Protein AF-A0A3D4FZI0-F1 (afdb_monomer)

Radius of gyration: 16.09 Å; Cα contacts (8 Å, |Δi|>4): 251; chains: 1; bounding box: 40×36×44 Å

Foldseek 3Di:
DQDVVVRGDDDAPWQWDWQAEPVGDIAIETEHCVLPDNVSSVVVVVVVSVLLNPDDPQLLVLQHYEYEAADQDQWAAAPSYTYDHVVVLVVCVVVVCNSVSSLLRSCLHRPLVPALPDPVNVVVVVVDPDAPDPVCVVVVSRRRRSSVVSVVVVVVD

Secondary structure (DSSP, 8-state):
-EETTTTEE-----EEEEEE-TTS-EEEEEE-GGGSSHHHHHHHHHHHHHHHHTS-HHHHTT--EEEEESS-PPPEEETTEEEEEHHHHHHHHHHT-HHHHHHHHHHHHHTHHHHTT-HHHHHHHHH-SS-SSHHHHHSTTTHHHHHHHHHHHHHH-

pLDDT: mean 97.43, std 2.14, range [78.94, 98.94]

Nearest PDB structures (foldseek):
  7vpq-assembly3_E  TM=6.217E-01  e=2.345E-01  Homo sapiens
  8jkt-assembly1_A  TM=6.280E-01  e=2.827E-01  Felis catus
  6atk-assembly3_C  TM=5.717E-01  e=3.408E-01  Homo sapiens

Solvent-accessible surface area (backbone atoms only — not comparable to full-atom values): 8663 Å² total; per-residue (Å²): 90,78,38,73,94,75,69,42,81,49,89,76,81,52,49,78,44,77,42,75,44,97,87,72,51,57,29,42,33,35,26,48,59,89,56,77,45,69,70,54,36,46,54,53,46,54,56,51,43,54,59,56,61,70,49,58,65,70,38,48,70,37,35,50,33,32,40,42,39,83,46,67,44,80,67,43,42,32,93,33,25,40,40,42,17,53,54,30,48,53,52,28,51,75,73,71,40,43,70,60,49,49,50,29,28,26,26,41,26,36,38,37,90,76,39,53,82,28,69,69,48,51,52,48,63,70,66,46,95,68,60,96,41,74,62,21,59,77,36,56,78,70,32,37,64,22,65,45,48,55,60,50,51,71,73,73,111

Structure (mmCIF, N/CA/C/O backbone):
data_AF-A0A3D4FZI0-F1
#
_entry.id   AF-A0A3D4FZI0-F1
#
loop_
_atom_site.group_PDB
_atom_site.id
_atom_site.type_symbol
_atom_site.label_atom_id
_atom_site.label_alt_id
_atom_site.label_comp_id
_atom_site.label_asym_id
_atom_site.label_entity_id
_atom_site.label_seq_id
_atom_site.pdbx_PDB_ins_code
_atom_site.Cartn_x
_atom_site.Cartn_y
_atom_site.Cartn_z
_atom_site.occupancy
_atom_site.B_iso_or_equiv
_atom_site.auth_seq_id
_atom_site.auth_comp_id
_atom_site.auth_asym_id
_atom_site.auth_atom_id
_atom_site.pdbx_PDB_model_num
ATOM 1 N N . MET A 1 1 ? -0.498 9.465 11.950 1.00 97.25 1 MET A N 1
ATOM 2 C CA . MET A 1 1 ? -0.937 8.940 10.633 1.00 97.25 1 MET A CA 1
ATOM 3 C C . MET A 1 1 ? -0.717 10.022 9.583 1.00 97.25 1 MET A C 1
ATOM 5 O O . MET A 1 1 ? -0.852 11.193 9.933 1.00 97.25 1 MET A O 1
ATOM 9 N N . PHE A 1 2 ? -0.369 9.691 8.340 1.00 98.31 2 PHE A N 1
ATOM 10 C CA . PHE A 1 2 ? -0.385 10.667 7.242 1.00 98.31 2 PHE A CA 1
ATOM 11 C C . PHE A 1 2 ? -1.765 10.690 6.586 1.00 98.31 2 PHE A C 1
ATOM 13 O O . PHE A 1 2 ? -2.283 9.642 6.222 1.00 98.31 2 PHE A O 1
ATOM 20 N N . ASP A 1 3 ? -2.345 11.873 6.395 1.00 98.44 3 ASP A N 1
ATOM 21 C CA . ASP A 1 3 ? -3.655 12.025 5.771 1.00 98.44 3 ASP A CA 1
ATOM 22 C C . ASP A 1 3 ? -3.573 12.920 4.531 1.00 98.44 3 ASP A C 1
ATOM 24 O O . ASP A 1 3 ? -3.330 14.129 4.605 1.00 98.44 3 ASP A O 1
ATOM 28 N N . ARG A 1 4 ? -3.828 12.321 3.362 1.00 98.25 4 ARG A N 1
ATOM 29 C CA . ARG A 1 4 ? -3.818 13.020 2.070 1.00 98.25 4 ARG A CA 1
ATOM 30 C C . ARG A 1 4 ? -4.914 14.077 1.931 1.00 98.25 4 ARG A C 1
ATOM 32 O O . ARG A 1 4 ? -4.765 14.961 1.096 1.00 98.25 4 ARG A O 1
ATOM 39 N N . ARG A 1 5 ? -5.975 14.057 2.747 1.00 98.19 5 ARG A N 1
ATOM 40 C CA . ARG A 1 5 ? -7.019 15.104 2.735 1.00 98.19 5 ARG A CA 1
ATOM 41 C C . ARG A 1 5 ? -6.481 16.471 3.139 1.00 98.19 5 ARG A C 1
ATOM 43 O O . ARG A 1 5 ? -6.958 17.486 2.645 1.00 98.19 5 ARG A O 1
ATOM 50 N N . VAL A 1 6 ? -5.486 16.482 4.025 1.00 97.94 6 VAL A N 1
ATOM 51 C CA . VAL A 1 6 ? -4.762 17.688 4.459 1.00 97.94 6 VAL A CA 1
ATOM 52 C C . VAL A 1 6 ? -3.323 17.717 3.942 1.00 97.94 6 VAL A C 1
ATOM 54 O O . VAL A 1 6 ? -2.590 18.659 4.225 1.00 97.94 6 VAL A O 1
ATOM 57 N N . ASN A 1 7 ? -2.930 16.688 3.185 1.00 97.06 7 ASN A N 1
ATOM 58 C CA . ASN A 1 7 ? -1.581 16.457 2.681 1.00 97.06 7 ASN A CA 1
ATOM 59 C C . ASN A 1 7 ? -0.505 16.597 3.774 1.00 97.06 7 ASN A C 1
ATOM 61 O O . ASN A 1 7 ? 0.484 17.312 3.606 1.00 97.06 7 ASN A O 1
ATOM 65 N N . GLY A 1 8 ? -0.722 15.955 4.924 1.00 98.12 8 GLY A N 1
ATOM 66 C CA . GLY A 1 8 ? 0.144 16.139 6.082 1.00 98.12 8 GLY A CA 1
ATOM 67 C C . GLY A 1 8 ? -0.023 15.094 7.175 1.00 98.12 8 GLY A C 1
ATOM 68 O O . GLY A 1 8 ? -0.949 14.282 7.176 1.00 98.12 8 GLY A O 1
ATOM 69 N N . TRP A 1 9 ? 0.905 15.136 8.128 1.00 98.25 9 TRP A N 1
ATOM 70 C CA . TRP A 1 9 ? 0.859 14.317 9.333 1.00 98.25 9 TRP A CA 1
ATOM 71 C C . TRP A 1 9 ? -0.198 14.835 10.300 1.00 98.25 9 TRP A C 1
ATOM 73 O O . TRP A 1 9 ? -0.251 16.029 10.596 1.00 98.25 9 TRP A O 1
ATOM 83 N N . ILE A 1 10 ? -0.999 13.915 10.826 1.00 98.25 10 ILE A N 1
ATOM 84 C CA . ILE A 1 10 ? -2.001 14.190 11.849 1.00 98.25 10 ILE A CA 1
ATOM 85 C C . ILE A 1 10 ? -1.748 13.356 13.105 1.00 98.25 10 ILE A C 1
ATOM 87 O O . ILE A 1 10 ? -1.274 12.212 13.042 1.00 98.25 10 ILE A O 1
ATOM 91 N N . THR A 1 11 ? -2.127 13.939 14.240 1.00 98.31 11 THR A N 1
ATOM 92 C CA . THR A 1 11 ? -2.131 13.299 15.557 1.00 98.31 11 THR A CA 1
ATOM 93 C C . THR A 1 11 ? -3.575 13.092 15.984 1.00 98.31 11 THR A C 1
ATOM 95 O O . THR A 1 11 ? -4.332 14.056 16.088 1.00 98.31 11 THR A O 1
ATOM 98 N N . VAL A 1 12 ? -3.953 11.837 16.204 1.00 97.88 12 VAL A N 1
ATOM 99 C CA . VAL A 1 12 ? -5.302 11.417 16.596 1.00 97.88 12 VAL A CA 1
ATOM 100 C C . VAL A 1 12 ? -5.212 10.197 17.507 1.00 97.88 12 VAL A C 1
ATOM 102 O O . VAL A 1 12 ? -4.257 9.426 17.402 1.00 97.88 12 VAL A O 1
ATOM 105 N N . ASP A 1 13 ? -6.230 9.990 18.337 1.00 98.00 13 ASP A N 1
ATOM 106 C CA . ASP A 1 13 ? -6.404 8.753 19.102 1.00 98.00 13 ASP A CA 1
ATOM 107 C C . ASP A 1 13 ? -7.025 7.684 18.188 1.00 98.00 13 ASP A C 1
ATOM 109 O O . ASP A 1 13 ? -8.246 7.556 18.086 1.00 98.00 13 ASP A O 1
ATOM 113 N N . ALA A 1 14 ? -6.176 6.979 17.437 1.00 98.50 14 ALA A N 1
ATOM 114 C CA . ALA A 1 14 ? -6.599 5.940 16.502 1.00 98.50 14 ALA A CA 1
ATOM 115 C C . ALA A 1 14 ? -7.057 4.661 17.221 1.00 98.50 14 ALA A C 1
ATOM 117 O O . ALA A 1 14 ? -6.566 4.317 18.298 1.00 98.50 14 ALA A O 1
ATOM 118 N N . TYR A 1 15 ? -7.959 3.914 16.585 1.00 98.81 15 TYR A N 1
ATOM 119 C CA . TYR A 1 15 ? -8.223 2.527 16.959 1.00 98.81 15 TYR A CA 1
ATOM 120 C C . TYR A 1 15 ? -7.091 1.651 16.419 1.00 98.81 15 TYR A C 1
ATOM 122 O O . TYR A 1 15 ? -6.788 1.715 15.227 1.00 98.81 15 TYR A O 1
ATOM 130 N N . LEU A 1 16 ? -6.470 0.857 17.290 1.00 98.69 16 LEU A N 1
ATOM 131 C CA . LEU A 1 16 ? -5.319 0.019 16.954 1.00 98.69 16 LEU A CA 1
ATOM 132 C C . LEU A 1 16 ? -5.718 -1.454 16.943 1.00 98.69 16 LEU A C 1
ATOM 134 O O . LEU A 1 16 ? -6.352 -1.938 17.883 1.00 98.69 16 LEU A O 1
ATOM 138 N N . PHE A 1 17 ? -5.301 -2.165 15.902 1.00 98.81 17 PHE A N 1
ATOM 139 C CA . PHE A 1 17 ? -5.499 -3.601 15.747 1.00 98.81 17 PHE A CA 1
ATOM 140 C C . PHE A 1 17 ? -4.212 -4.240 15.235 1.00 98.81 17 PHE A C 1
ATOM 142 O O . PHE A 1 17 ? -3.508 -3.642 14.429 1.00 98.81 17 PHE A O 1
ATOM 149 N N . ASN A 1 18 ? -3.927 -5.474 15.644 1.00 98.44 18 ASN A N 1
ATOM 150 C CA . ASN A 1 18 ? -2.819 -6.242 15.081 1.00 98.44 18 ASN A CA 1
ATOM 151 C C . ASN A 1 18 ? -3.367 -7.274 14.099 1.00 98.44 18 ASN A C 1
ATOM 153 O O . ASN A 1 18 ? -4.119 -8.164 14.497 1.00 98.44 18 ASN A O 1
ATOM 157 N N . ALA A 1 19 ? -2.959 -7.176 12.837 1.00 98.38 19 ALA A N 1
ATOM 158 C CA . ALA A 1 19 ? -3.141 -8.236 11.857 1.00 98.38 19 ALA A CA 1
ATOM 159 C C . ALA A 1 19 ? -1.970 -9.219 11.962 1.00 98.38 19 ALA A C 1
ATOM 161 O O . ALA A 1 19 ? -0.814 -8.808 12.045 1.00 98.38 19 ALA A O 1
ATOM 162 N N . SER A 1 20 ? -2.258 -10.517 11.978 1.00 98.00 20 SER A N 1
ATOM 163 C CA . SER A 1 20 ? -1.257 -11.589 11.954 1.00 98.00 20 SER A CA 1
ATOM 164 C C . SER A 1 20 ? -1.579 -12.538 10.809 1.00 98.00 20 SER A C 1
ATOM 166 O O . SER A 1 20 ? -2.738 -12.911 10.632 1.00 98.00 20 SER A O 1
ATOM 168 N N . PHE A 1 21 ? -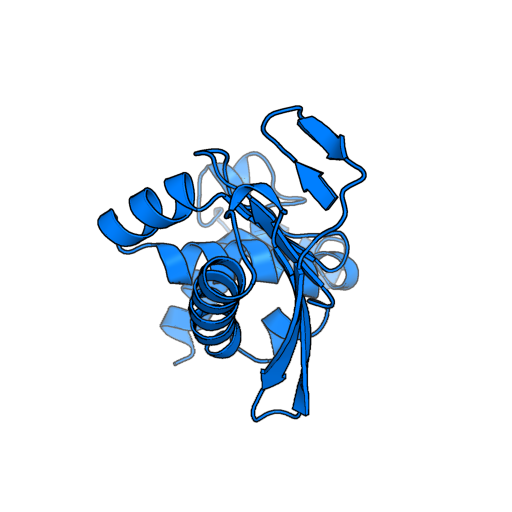0.562 -12.909 10.040 1.00 97.69 21 PHE A N 1
ATOM 169 C CA . PHE A 1 21 ? -0.696 -13.705 8.822 1.00 97.69 21 PHE A CA 1
ATOM 170 C C . PHE A 1 21 ? -0.168 -15.134 9.027 1.00 97.69 21 PHE A C 1
ATOM 172 O O . PHE A 1 21 ? 0.548 -15.419 9.989 1.00 97.69 21 PHE A O 1
ATOM 179 N N . ASP A 1 22 ? -0.534 -16.053 8.133 1.00 96.75 22 ASP A N 1
ATOM 180 C CA . ASP A 1 22 ? -0.196 -17.482 8.228 1.00 96.75 22 ASP A CA 1
ATOM 181 C C . ASP A 1 22 ? 1.295 -17.790 8.000 1.00 96.75 22 ASP A C 1
ATOM 183 O O . ASP A 1 22 ? 1.796 -18.821 8.450 1.00 96.75 22 ASP A O 1
ATOM 187 N N . ASP A 1 23 ? 2.022 -16.865 7.377 1.00 96.50 23 ASP A N 1
ATOM 188 C CA . ASP A 1 23 ? 3.476 -16.888 7.216 1.00 96.50 23 ASP A CA 1
ATOM 189 C C . ASP A 1 23 ? 4.245 -16.263 8.393 1.00 96.50 23 ASP A C 1
ATOM 191 O O . ASP A 1 23 ? 5.469 -16.132 8.343 1.00 96.50 23 ASP A O 1
ATOM 195 N N . GLY A 1 24 ? 3.543 -15.903 9.472 1.00 96.94 24 GLY A N 1
ATOM 196 C CA . GLY A 1 24 ? 4.130 -15.370 10.700 1.00 96.94 24 GLY A CA 1
ATOM 197 C C . GLY A 1 24 ? 4.476 -13.880 10.650 1.00 96.94 24 GLY A C 1
ATOM 198 O O . GLY A 1 24 ? 4.985 -13.357 11.642 1.00 96.94 24 GLY A O 1
ATOM 199 N N . MET A 1 25 ? 4.197 -13.187 9.541 1.00 97.25 25 MET A N 1
ATOM 200 C CA . MET A 1 25 ? 4.273 -11.726 9.485 1.00 97.25 25 MET A CA 1
ATOM 201 C C . MET A 1 25 ? 3.097 -11.081 10.232 1.00 97.25 25 MET A C 1
ATOM 203 O O . MET A 1 25 ? 2.054 -11.703 10.456 1.00 97.25 25 MET A O 1
ATOM 207 N N . ALA A 1 26 ? 3.250 -9.809 10.593 1.00 98.06 26 ALA A N 1
ATOM 208 C CA . ALA A 1 26 ? 2.211 -9.025 11.246 1.00 98.06 26 ALA A CA 1
ATOM 209 C C . ALA A 1 26 ? 2.299 -7.549 10.843 1.00 98.06 26 ALA A C 1
ATOM 211 O O . ALA A 1 26 ? 3.372 -7.079 10.475 1.00 98.06 26 ALA A O 1
ATOM 212 N N . ALA A 1 27 ? 1.180 -6.834 10.954 1.00 98.62 27 ALA A N 1
ATOM 213 C CA . ALA A 1 27 ? 1.105 -5.389 10.749 1.00 98.62 27 ALA A CA 1
ATOM 214 C C . ALA A 1 27 ? 0.155 -4.745 11.772 1.00 98.62 27 ALA A C 1
ATOM 216 O O . ALA A 1 27 ? -0.901 -5.305 12.084 1.00 98.62 27 ALA A O 1
ATOM 217 N N . GLU A 1 28 ? 0.506 -3.561 12.278 1.00 98.88 28 GLU A N 1
ATOM 218 C CA . GLU A 1 28 ? -0.393 -2.752 13.108 1.00 98.88 28 GLU A CA 1
ATOM 219 C C . GLU A 1 28 ? -1.309 -1.907 12.214 1.00 98.88 28 GLU A C 1
ATOM 221 O O . GLU A 1 28 ? -0.868 -1.030 11.470 1.00 98.88 28 GLU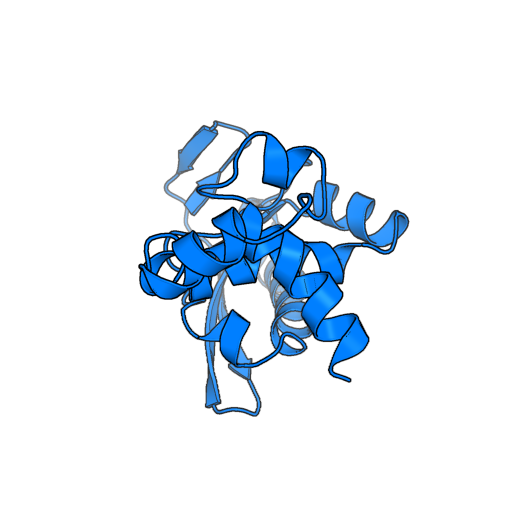 A O 1
ATOM 226 N N . ILE A 1 29 ? -2.612 -2.141 12.302 1.00 98.94 29 ILE A N 1
ATOM 227 C CA . ILE A 1 29 ? -3.628 -1.372 11.594 1.00 98.94 29 ILE A CA 1
ATOM 228 C C . ILE A 1 29 ? -4.133 -0.258 12.507 1.00 98.94 29 ILE A C 1
ATOM 230 O O . ILE A 1 29 ? -4.686 -0.507 13.578 1.00 98.94 29 ILE A O 1
ATOM 234 N N . GLN A 1 30 ? -3.975 0.979 12.045 1.00 98.88 30 GLN A N 1
ATOM 235 C CA . GLN A 1 30 ? -4.411 2.191 12.721 1.00 98.88 30 GLN A CA 1
ATOM 236 C C . GLN A 1 30 ? -5.598 2.773 11.951 1.00 98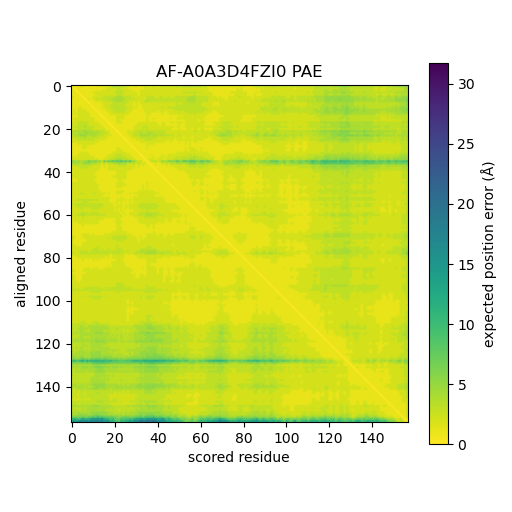.88 30 GLN A C 1
ATOM 238 O O . GLN A 1 30 ? -5.468 3.221 10.807 1.00 98.88 30 GLN A O 1
ATOM 243 N N . VAL A 1 31 ? -6.769 2.782 12.578 1.00 98.88 31 VAL A N 1
ATOM 244 C CA . VAL A 1 31 ? -7.998 3.324 11.990 1.00 98.88 31 VAL A CA 1
ATOM 245 C C . VAL A 1 31 ? -8.313 4.660 12.639 1.00 98.88 31 VAL A C 1
ATOM 247 O O . VAL A 1 31 ? -8.374 4.775 13.864 1.00 98.88 31 VAL A O 1
ATOM 250 N N . ASN A 1 32 ? -8.511 5.686 11.816 1.00 98.75 32 ASN A N 1
ATOM 251 C CA . ASN A 1 32 ? -8.809 7.032 12.2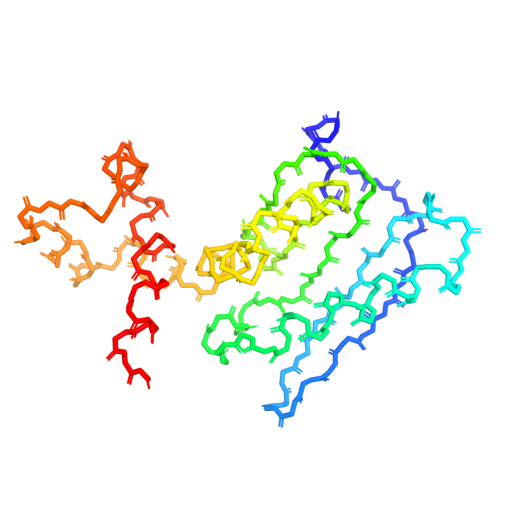90 1.00 98.75 32 ASN A CA 1
ATOM 252 C C . ASN A 1 32 ? -10.079 7.041 13.187 1.00 98.75 32 ASN A C 1
ATOM 254 O O . ASN A 1 32 ? -11.018 6.290 12.927 1.00 98.75 32 ASN A O 1
ATOM 258 N N . PRO A 1 33 ? -10.173 7.876 14.239 1.00 98.38 33 PRO A N 1
ATOM 259 C CA . PRO A 1 33 ? -11.357 7.912 15.110 1.00 98.38 33 PRO A CA 1
ATOM 260 C C . PRO A 1 33 ? -12.668 8.325 14.411 1.00 98.38 33 PRO A C 1
ATOM 262 O O . PRO A 1 33 ? -13.756 8.107 14.944 1.00 98.38 33 PRO A O 1
ATOM 265 N N . GLU A 1 34 ? -12.607 8.879 13.197 1.00 97.88 34 GLU A N 1
ATOM 266 C CA . GLU A 1 34 ? -13.776 9.297 12.404 1.00 97.88 34 GLU A CA 1
ATOM 267 C C . GLU A 1 34 ? -14.753 8.172 12.010 1.00 97.88 34 GLU A C 1
ATOM 269 O O . GLU A 1 34 ? -15.834 8.436 11.476 1.00 97.88 34 GLU A O 1
ATOM 274 N N . PHE A 1 35 ? -14.400 6.916 12.279 1.00 97.12 35 PHE A N 1
ATOM 275 C CA . PHE A 1 35 ? -15.254 5.750 12.056 1.00 97.12 35 PHE A CA 1
ATOM 276 C C . PHE A 1 35 ? -16.291 5.544 13.174 1.00 97.12 35 PHE A C 1
ATOM 278 O O . PHE A 1 35 ? -17.153 4.676 13.069 1.00 97.12 35 PHE A O 1
ATOM 285 N N . GLY A 1 36 ? -16.274 6.387 14.213 1.00 90.88 36 GLY A N 1
ATOM 286 C CA . GLY A 1 36 ? -17.361 6.540 15.185 1.00 90.88 36 GLY A CA 1
ATOM 287 C C . GLY A 1 36 ? -17.389 5.505 16.311 1.00 90.88 36 GLY A C 1
ATOM 288 O O . GLY A 1 36 ? -18.042 5.742 17.325 1.00 90.88 36 GLY A O 1
ATOM 289 N N . GLY A 1 37 ? -16.678 4.384 16.179 1.00 95.94 37 GLY A N 1
ATOM 290 C CA . GLY A 1 37 ? -16.568 3.398 17.249 1.00 95.94 37 GLY A CA 1
ATOM 291 C C . GLY A 1 37 ? -15.665 2.208 16.915 1.00 95.94 37 GLY A C 1
ATOM 292 O O . GLY A 1 37 ? -15.409 1.938 15.740 1.00 95.94 37 GLY A O 1
ATOM 293 N N . PRO A 1 38 ? -15.237 1.447 17.939 1.00 97.25 38 PRO A N 1
ATOM 294 C CA . PRO A 1 38 ? -14.304 0.332 17.780 1.00 97.25 38 PRO A CA 1
ATOM 295 C C . PRO A 1 38 ? -14.848 -0.789 16.888 1.00 97.25 38 PRO A C 1
ATOM 297 O O . PRO A 1 38 ? -14.079 -1.379 16.147 1.00 97.25 38 PRO A O 1
ATOM 300 N N . ASN A 1 39 ? -16.161 -1.052 16.895 1.00 98.25 39 ASN A N 1
ATOM 301 C CA . ASN A 1 39 ? -16.753 -2.088 16.036 1.00 98.25 39 ASN A CA 1
ATOM 302 C C . ASN A 1 39 ? -16.688 -1.715 14.548 1.00 98.25 39 ASN A C 1
ATOM 304 O O . ASN A 1 39 ? -16.399 -2.565 13.714 1.00 98.25 39 ASN A O 1
ATOM 308 N N . ALA A 1 40 ? -16.950 -0.447 14.213 1.00 98.31 40 ALA A N 1
ATOM 309 C CA . ALA A 1 40 ? -16.848 0.029 12.835 1.00 98.31 40 ALA A CA 1
ATOM 310 C C . ALA A 1 40 ? -15.384 0.074 12.381 1.00 98.31 40 ALA A C 1
ATOM 312 O O . ALA A 1 40 ? -15.073 -0.314 11.262 1.00 98.31 40 ALA A O 1
ATOM 313 N N . ALA A 1 41 ? -14.480 0.489 13.271 1.00 98.69 41 ALA A N 1
ATOM 314 C CA . ALA A 1 41 ? -13.051 0.478 13.002 1.00 98.69 41 ALA A CA 1
ATOM 315 C C . ALA A 1 41 ? -12.496 -0.944 12.812 1.00 98.69 41 ALA A C 1
ATOM 317 O O . ALA A 1 41 ? -11.704 -1.167 11.901 1.00 98.69 41 ALA A O 1
ATOM 318 N N . LEU A 1 42 ? -12.947 -1.909 13.621 1.00 98.75 42 LEU A N 1
ATOM 319 C CA . LEU A 1 42 ? -12.563 -3.313 13.492 1.00 98.75 42 LEU A CA 1
ATOM 320 C C . LEU A 1 42 ? -13.011 -3.891 12.147 1.00 98.75 42 LEU A C 1
ATOM 322 O O . LEU A 1 42 ? -12.214 -4.547 11.494 1.00 98.75 42 LEU A O 1
ATOM 326 N N . ALA A 1 43 ? -14.236 -3.597 11.702 1.00 98.62 43 ALA A N 1
ATOM 327 C CA . ALA A 1 43 ? -14.735 -4.085 10.415 1.00 98.62 43 ALA A CA 1
ATOM 328 C C . ALA A 1 43 ? -13.868 -3.616 9.230 1.00 98.62 43 ALA A C 1
ATOM 330 O O . ALA A 1 43 ? -13.586 -4.392 8.318 1.00 98.62 43 ALA A O 1
ATOM 331 N N . GLU A 1 44 ? -13.401 -2.364 9.252 1.00 98.69 44 GLU A N 1
ATOM 332 C CA . GLU A 1 44 ? -12.460 -1.864 8.242 1.00 98.69 44 GLU A CA 1
ATOM 333 C C . GLU A 1 44 ? -11.086 -2.527 8.377 1.00 98.69 44 GLU A C 1
ATOM 335 O O . GLU A 1 44 ? -10.497 -2.936 7.378 1.00 98.69 44 GLU A O 1
ATOM 340 N N . ALA A 1 45 ? -10.581 -2.677 9.605 1.00 98.81 45 ALA A N 1
ATOM 341 C CA . ALA A 1 45 ? -9.306 -3.341 9.849 1.00 98.81 45 ALA A CA 1
ATOM 342 C C . ALA A 1 45 ? -9.312 -4.796 9.351 1.00 98.81 45 ALA A C 1
ATOM 344 O O . ALA A 1 45 ? -8.379 -5.195 8.663 1.00 98.81 45 ALA A O 1
ATOM 345 N N . GLU A 1 46 ? -10.369 -5.564 9.626 1.00 98.75 46 GLU A N 1
ATOM 346 C CA . GLU A 1 46 ? -10.535 -6.947 9.160 1.00 98.75 46 GLU A CA 1
ATOM 347 C C . GLU A 1 46 ? -10.597 -7.027 7.630 1.00 98.75 46 GLU A C 1
ATOM 349 O O . GLU A 1 46 ? -9.877 -7.828 7.032 1.00 98.75 46 GLU A O 1
ATOM 354 N N . LYS A 1 47 ? -11.387 -6.151 6.989 1.00 98.31 47 LYS A N 1
ATOM 355 C CA . LYS A 1 47 ? -11.502 -6.082 5.523 1.00 98.31 47 LYS A CA 1
ATOM 356 C C . LYS A 1 47 ? -10.134 -5.927 4.861 1.00 98.31 47 LYS A C 1
ATOM 358 O O . LYS A 1 47 ? -9.792 -6.692 3.962 1.00 98.31 47 LYS A O 1
ATOM 363 N N . TYR A 1 48 ? -9.348 -4.935 5.280 1.00 98.69 48 TYR A N 1
ATOM 364 C CA . TYR A 1 48 ? -8.054 -4.686 4.642 1.00 98.69 48 TYR A CA 1
ATOM 365 C C . TYR A 1 48 ? -6.963 -5.646 5.122 1.00 98.69 48 TYR A C 1
ATOM 367 O O . TYR A 1 48 ? -6.071 -5.949 4.336 1.00 98.69 48 TYR A O 1
ATOM 375 N N . ALA A 1 49 ? -7.048 -6.195 6.340 1.00 98.62 49 ALA A N 1
ATOM 376 C CA . ALA A 1 49 ? -6.167 -7.279 6.774 1.00 98.62 49 ALA A CA 1
ATOM 377 C C . ALA A 1 49 ? -6.302 -8.509 5.867 1.00 98.62 49 ALA A C 1
ATOM 379 O O . ALA A 1 49 ? -5.290 -9.092 5.489 1.00 98.62 49 ALA A O 1
ATOM 380 N N . GLU A 1 50 ? -7.525 -8.882 5.477 1.00 98.38 50 GLU A N 1
ATOM 381 C CA . GLU A 1 50 ? -7.752 -10.006 4.564 1.00 98.38 50 GLU A CA 1
ATOM 382 C C . GLU A 1 50 ? -7.128 -9.750 3.186 1.00 98.38 50 GLU A C 1
ATOM 384 O O . GLU A 1 50 ? -6.390 -10.594 2.676 1.00 98.38 50 GLU A O 1
ATOM 389 N N . VAL A 1 51 ? -7.377 -8.575 2.600 1.00 97.94 51 VAL A N 1
ATOM 390 C CA . VAL A 1 51 ? -6.835 -8.213 1.281 1.00 97.94 51 VAL A CA 1
ATOM 391 C C . VAL A 1 51 ? -5.306 -8.161 1.305 1.00 97.94 51 VAL A C 1
ATOM 393 O O . VAL A 1 51 ? -4.654 -8.751 0.447 1.00 97.94 51 VAL A O 1
ATOM 396 N N . ILE A 1 52 ? -4.722 -7.511 2.315 1.00 98.56 52 ILE A N 1
ATOM 397 C CA . ILE A 1 52 ? -3.267 -7.428 2.479 1.00 98.56 52 ILE A CA 1
ATOM 398 C C . ILE A 1 52 ? -2.682 -8.825 2.709 1.00 98.56 52 ILE A C 1
ATOM 400 O O . ILE A 1 52 ? -1.669 -9.162 2.106 1.00 98.56 52 ILE A O 1
ATOM 404 N N . GLY A 1 53 ? -3.329 -9.671 3.514 1.00 98.12 53 GLY A N 1
ATOM 405 C CA . GLY A 1 53 ? -2.865 -11.029 3.808 1.00 98.12 53 GLY A CA 1
ATOM 406 C C . GLY A 1 53 ? -2.747 -11.936 2.580 1.00 98.12 53 GLY A C 1
ATOM 407 O O . GLY A 1 53 ? -1.917 -12.841 2.575 1.00 98.12 53 GLY A O 1
ATOM 408 N N . ARG A 1 54 ? -3.510 -11.664 1.513 1.00 96.56 54 ARG A N 1
ATOM 409 C CA . ARG A 1 54 ? -3.415 -12.382 0.229 1.00 96.56 54 ARG A CA 1
ATOM 410 C C . ARG A 1 54 ? -2.195 -11.989 -0.601 1.00 96.56 54 ARG A C 1
ATOM 412 O O . ARG A 1 54 ? -1.836 -12.715 -1.527 1.00 96.56 54 ARG A O 1
ATOM 419 N N . LEU A 1 55 ? -1.552 -10.863 -0.291 1.00 97.44 55 LEU A N 1
ATOM 420 C CA . LEU A 1 55 ? -0.352 -10.445 -1.002 1.00 97.44 55 LEU A CA 1
ATOM 421 C C . LEU A 1 55 ? 0.779 -11.465 -0.787 1.00 97.44 55 LEU A C 1
ATOM 423 O O . LEU A 1 55 ? 0.942 -11.987 0.327 1.00 97.44 55 LEU A O 1
ATOM 427 N N . PRO A 1 56 ? 1.619 -11.702 -1.812 1.00 96.56 56 PRO A N 1
ATOM 428 C CA . PRO A 1 56 ? 2.838 -12.482 -1.664 1.00 96.56 56 PRO A CA 1
ATOM 429 C C . PRO A 1 56 ? 3.674 -11.993 -0.479 1.00 96.56 56 PRO A C 1
ATOM 431 O O . PRO A 1 56 ? 3.866 -10.790 -0.310 1.00 96.56 56 PRO A O 1
ATOM 434 N N . THR A 1 57 ? 4.244 -12.919 0.291 1.00 97.06 57 THR A N 1
ATOM 435 C CA . THR A 1 57 ? 5.066 -12.623 1.480 1.00 97.06 57 THR A CA 1
ATOM 436 C C . THR A 1 57 ? 6.144 -11.566 1.219 1.00 97.06 57 THR A C 1
ATOM 438 O O . THR A 1 57 ? 6.393 -10.706 2.058 1.00 97.06 57 THR A O 1
ATOM 441 N N . VAL A 1 58 ? 6.760 -11.575 0.030 1.00 97.06 58 VAL A N 1
ATOM 442 C CA . VAL A 1 58 ? 7.796 -10.595 -0.339 1.00 97.06 58 VAL A CA 1
ATOM 443 C C . VAL A 1 58 ? 7.281 -9.149 -0.356 1.00 97.06 58 VAL A C 1
ATOM 445 O O . VAL A 1 58 ? 8.041 -8.243 -0.036 1.00 97.06 58 VAL A O 1
ATOM 448 N N . LEU A 1 59 ? 5.999 -8.929 -0.664 1.00 98.00 59 LEU A N 1
ATOM 449 C CA . LEU A 1 59 ? 5.378 -7.602 -0.667 1.00 98.00 59 LEU A CA 1
ATOM 450 C C . LEU A 1 59 ? 4.937 -7.145 0.726 1.00 98.00 59 LEU A C 1
ATOM 452 O O . LEU A 1 59 ? 4.760 -5.952 0.945 1.00 98.00 59 LEU A O 1
ATOM 456 N N . ARG A 1 60 ? 4.786 -8.067 1.681 1.00 97.62 60 ARG A N 1
ATOM 457 C CA . ARG A 1 60 ? 4.427 -7.746 3.071 1.00 97.62 60 ARG A CA 1
ATOM 458 C C . ARG A 1 60 ? 5.628 -7.557 3.991 1.00 97.62 60 ARG A C 1
ATOM 460 O O . ARG A 1 60 ? 5.447 -7.110 5.117 1.00 97.62 60 ARG A O 1
ATOM 467 N N . LYS A 1 61 ? 6.835 -7.875 3.519 1.00 97.25 61 LYS A N 1
ATOM 468 C CA . LYS A 1 61 ? 8.051 -7.943 4.336 1.00 97.25 61 LYS A CA 1
ATOM 469 C C . LYS A 1 61 ? 8.312 -6.684 5.166 1.00 97.25 61 LYS A C 1
ATOM 471 O O . LYS A 1 61 ? 8.688 -6.820 6.325 1.00 97.25 61 LYS A O 1
ATOM 476 N N .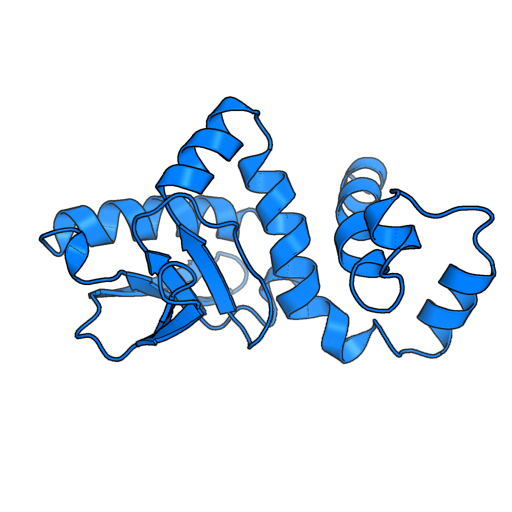 ASP A 1 62 ? 8.097 -5.509 4.583 1.00 98.19 62 ASP A N 1
ATOM 477 C CA . ASP A 1 62 ? 8.376 -4.230 5.237 1.00 98.19 62 ASP A CA 1
ATOM 478 C C . ASP A 1 62 ? 7.082 -3.450 5.553 1.00 98.19 62 ASP A C 1
ATOM 480 O O . ASP A 1 62 ? 7.139 -2.272 5.907 1.00 98.19 62 ASP A O 1
ATOM 484 N N . VAL A 1 63 ? 5.906 -4.086 5.444 1.00 98.56 63 VAL A N 1
ATOM 485 C CA . VAL A 1 63 ? 4.608 -3.499 5.819 1.00 98.56 63 VAL A CA 1
ATOM 486 C C . VAL A 1 63 ? 4.408 -3.658 7.326 1.00 98.56 63 VAL A C 1
ATOM 488 O O . VAL A 1 63 ? 3.825 -4.631 7.795 1.00 98.56 63 VAL A O 1
ATOM 491 N N . GLU A 1 64 ? 4.897 -2.690 8.096 1.00 98.56 64 GLU A N 1
ATOM 492 C CA . GLU A 1 64 ? 4.796 -2.697 9.562 1.00 98.56 64 GLU A CA 1
ATOM 493 C C . GLU A 1 64 ? 3.476 -2.098 10.056 1.00 98.56 64 GLU A C 1
ATOM 495 O O . GLU A 1 64 ? 2.944 -2.508 11.090 1.00 98.56 64 GLU A O 1
ATOM 500 N N . THR A 1 65 ? 2.939 -1.116 9.327 1.00 98.81 65 THR A N 1
ATOM 501 C CA . THR A 1 65 ? 1.732 -0.382 9.724 1.00 98.81 65 THR A CA 1
ATOM 502 C C . THR A 1 65 ? 0.755 -0.176 8.566 1.00 98.81 65 THR A C 1
ATOM 504 O O . THR A 1 65 ? 1.124 -0.215 7.395 1.00 98.81 65 THR A O 1
ATOM 507 N N . VAL A 1 66 ? -0.513 0.083 8.879 1.00 98.88 66 VAL A N 1
ATOM 508 C CA . VAL A 1 66 ? -1.550 0.454 7.904 1.00 98.88 66 VAL A CA 1
ATOM 509 C C . VAL A 1 66 ? -2.348 1.630 8.453 1.00 98.88 66 VAL A C 1
ATOM 511 O O . VAL A 1 66 ? -2.749 1.614 9.614 1.00 98.88 66 VAL A O 1
ATOM 514 N N . TRP A 1 67 ? -2.588 2.660 7.644 1.00 98.88 67 TRP A N 1
ATOM 515 C CA . TRP A 1 67 ? -3.423 3.805 8.016 1.00 98.88 67 TRP A CA 1
ATOM 516 C C . TRP A 1 67 ? -4.728 3.801 7.241 1.00 98.88 67 TRP A C 1
ATOM 518 O O . TRP A 1 67 ? -4.716 3.833 6.014 1.00 98.88 67 TRP A O 1
ATOM 528 N N . ILE A 1 68 ? -5.853 3.821 7.956 1.00 98.88 68 ILE A N 1
ATOM 529 C CA . ILE A 1 68 ? -7.186 3.837 7.352 1.00 98.88 68 ILE A CA 1
ATOM 530 C C . ILE A 1 68 ? -7.894 5.151 7.687 1.00 98.88 68 ILE A C 1
ATOM 532 O O . ILE A 1 68 ? -8.135 5.482 8.853 1.00 98.88 68 ILE A O 1
ATOM 536 N N . HIS A 1 69 ? -8.254 5.881 6.634 1.00 98.88 69 HIS A N 1
ATOM 537 C CA . HIS A 1 69 ? -8.984 7.144 6.671 1.00 98.88 69 HIS A CA 1
ATOM 538 C C . HIS A 1 69 ? -10.276 7.060 5.851 1.00 98.88 69 HIS A C 1
ATOM 540 O O . HIS A 1 69 ? -10.392 6.288 4.899 1.00 98.88 69 HIS A O 1
ATOM 546 N N . ARG A 1 70 ? -11.250 7.918 6.155 1.00 98.56 70 ARG A N 1
ATOM 547 C CA . ARG A 1 70 ? -12.304 8.261 5.190 1.00 98.56 70 ARG A CA 1
ATOM 548 C C . ARG A 1 70 ? -11.743 9.166 4.100 1.00 98.56 70 ARG A C 1
ATOM 550 O O . ARG A 1 70 ? -10.787 9.895 4.328 1.00 98.56 70 ARG A O 1
ATOM 557 N N . GLY A 1 71 ? -12.404 9.209 2.950 1.00 98.56 71 GLY A N 1
ATOM 558 C CA . GLY A 1 71 ? -12.041 10.080 1.827 1.00 98.56 71 GLY A CA 1
ATOM 559 C C . GLY A 1 71 ? -11.850 9.294 0.537 1.00 98.56 71 GLY A C 1
ATOM 560 O O . GLY A 1 71 ? -12.004 8.078 0.526 1.00 98.56 71 GLY A O 1
ATOM 561 N N . THR A 1 72 ? -11.529 10.001 -0.539 1.00 98.75 72 THR A N 1
ATOM 562 C CA . THR A 1 72 ? -11.333 9.465 -1.900 1.00 98.75 72 THR A CA 1
ATOM 563 C C . THR A 1 72 ? -9.945 9.806 -2.444 1.00 98.75 72 THR A C 1
ATOM 565 O O . THR A 1 72 ? -9.736 9.967 -3.640 1.00 98.75 72 THR A O 1
ATOM 568 N N . GLN A 1 73 ? -8.980 10.009 -1.552 1.00 98.75 73 GLN A N 1
ATOM 569 C CA . GLN A 1 73 ? -7.590 10.220 -1.924 1.00 98.75 73 GLN A CA 1
ATOM 570 C C . GLN A 1 73 ? -6.970 8.878 -2.320 1.00 98.75 73 GLN A C 1
ATOM 572 O O . GLN A 1 73 ? -7.372 7.830 -1.827 1.00 98.75 73 GLN A O 1
ATOM 577 N N . LEU A 1 74 ? -5.991 8.908 -3.223 1.00 98.38 74 LEU A N 1
ATOM 578 C CA . LEU A 1 74 ? -5.327 7.690 -3.689 1.00 98.38 74 LEU A CA 1
ATOM 579 C C . LEU A 1 74 ? -4.656 6.949 -2.523 1.00 98.38 74 LEU A C 1
ATOM 581 O O . LEU A 1 74 ? -4.271 7.578 -1.530 1.00 98.38 74 LEU A O 1
ATOM 585 N N . PHE A 1 75 ? -4.452 5.644 -2.685 1.00 98.56 75 PHE A N 1
ATOM 586 C CA . PHE A 1 75 ? -3.654 4.840 -1.758 1.00 98.56 75 PHE A CA 1
ATOM 587 C C . PHE A 1 75 ? -2.168 5.209 -1.832 1.00 98.56 75 PHE A C 1
ATOM 589 O O . PHE A 1 75 ? -1.741 5.928 -2.739 1.00 98.56 75 PHE A O 1
ATOM 596 N N . GLY A 1 76 ? -1.385 4.787 -0.843 1.00 98.31 76 GLY A N 1
ATOM 597 C CA . GLY A 1 76 ? 0.059 4.999 -0.852 1.00 98.31 76 GLY A CA 1
ATOM 598 C C . GLY A 1 76 ? 0.839 3.901 -0.148 1.00 98.31 76 GLY A C 1
ATOM 599 O O . GLY A 1 76 ? 0.409 3.418 0.894 1.00 98.31 76 GLY A O 1
ATOM 600 N N . GLY A 1 77 ? 2.004 3.581 -0.692 1.00 97.88 77 GLY A N 1
ATOM 601 C CA . GLY A 1 77 ? 3.052 2.773 -0.084 1.00 97.88 77 GLY A CA 1
ATOM 602 C C . GLY A 1 77 ? 4.293 3.587 0.286 1.00 97.88 77 GLY A C 1
ATOM 603 O O . GLY A 1 77 ? 4.450 4.752 -0.094 1.00 97.88 77 GLY A O 1
ATOM 604 N N . GLY A 1 78 ? 5.193 2.958 1.039 1.00 95.81 78 GLY A N 1
ATOM 605 C CA . GLY A 1 78 ? 6.402 3.554 1.606 1.00 95.81 78 GLY A CA 1
ATOM 606 C C . GLY A 1 78 ? 6.296 3.812 3.112 1.00 95.81 78 GLY A C 1
ATOM 607 O O . GLY A 1 78 ? 5.255 3.607 3.728 1.00 95.81 78 GLY A O 1
ATOM 608 N N . ASN A 1 79 ? 7.396 4.254 3.735 1.00 96.44 79 ASN A N 1
ATOM 609 C CA . ASN A 1 79 ? 7.475 4.494 5.189 1.00 96.44 79 ASN A CA 1
ATOM 610 C C . ASN A 1 79 ? 7.000 3.289 6.032 1.00 96.44 79 ASN A C 1
ATOM 612 O O . ASN A 1 79 ? 6.325 3.465 7.046 1.00 96.44 79 ASN A O 1
ATOM 616 N N . ASN A 1 80 ? 7.297 2.071 5.566 1.00 98.38 80 ASN A N 1
ATOM 617 C CA . ASN A 1 80 ? 6.842 0.826 6.186 1.00 98.38 80 ASN A CA 1
ATOM 618 C C . ASN A 1 80 ? 5.317 0.779 6.423 1.00 98.38 80 ASN A C 1
ATOM 620 O O . ASN A 1 80 ? 4.837 0.217 7.412 1.00 98.38 80 ASN A O 1
ATOM 624 N N . ASN A 1 81 ? 4.546 1.429 5.544 1.00 98.62 81 ASN A N 1
ATOM 625 C CA . ASN A 1 81 ? 3.121 1.666 5.716 1.00 98.62 81 ASN A CA 1
ATOM 626 C C . ASN A 1 81 ? 2.328 1.428 4.424 1.00 98.62 81 ASN A C 1
ATOM 628 O O . ASN A 1 81 ? 2.845 1.599 3.320 1.00 98.62 81 ASN A O 1
ATOM 632 N N . LEU A 1 82 ? 1.052 1.075 4.582 1.00 98.88 82 LEU A N 1
ATOM 633 C CA . LEU A 1 82 ? 0.035 1.215 3.540 1.00 98.88 82 LEU A CA 1
ATOM 634 C C . LEU A 1 82 ? -1.021 2.240 3.970 1.00 98.88 82 LEU A C 1
ATOM 636 O O . LEU A 1 82 ? -1.650 2.100 5.020 1.00 98.88 82 LEU A O 1
ATOM 640 N N . LEU A 1 83 ? -1.241 3.254 3.138 1.00 98.88 83 LEU A N 1
ATOM 641 C CA . LEU A 1 83 ? -2.222 4.313 3.339 1.00 98.88 83 LEU A CA 1
ATOM 642 C C . LEU A 1 83 ? -3.485 4.035 2.527 1.00 98.88 83 LEU A C 1
ATOM 644 O O . LEU A 1 83 ? -3.430 3.915 1.305 1.00 98.88 83 LEU A O 1
ATOM 648 N N . ILE A 1 84 ? -4.626 4.012 3.211 1.00 98.88 84 ILE A N 1
ATOM 649 C CA . ILE A 1 84 ? -5.933 3.674 2.655 1.00 98.88 84 ILE A CA 1
ATOM 650 C C . ILE A 1 84 ? -6.920 4.808 2.935 1.00 98.88 84 ILE A C 1
ATOM 652 O O . ILE A 1 84 ? -7.116 5.224 4.081 1.00 98.88 84 ILE A O 1
ATOM 656 N N . HIS A 1 85 ? -7.626 5.236 1.889 1.00 98.88 85 HIS A N 1
ATOM 657 C CA . HIS A 1 85 ? -8.832 6.055 1.999 1.00 98.88 85 HIS A CA 1
ATOM 658 C C . HIS A 1 85 ? -10.029 5.247 1.491 1.00 98.88 85 HIS A C 1
ATOM 660 O O . HIS A 1 85 ? -10.096 4.912 0.310 1.00 98.88 85 HIS A O 1
ATOM 666 N N . ILE A 1 86 ? -10.981 4.915 2.368 1.00 98.62 86 ILE A N 1
ATOM 667 C CA . ILE A 1 86 ? -12.003 3.888 2.067 1.00 98.62 86 ILE A CA 1
ATOM 668 C C . ILE A 1 86 ? -12.913 4.246 0.885 1.00 98.62 86 ILE A C 1
ATOM 670 O O . ILE A 1 86 ? -13.347 3.365 0.159 1.00 98.62 86 ILE A O 1
ATOM 674 N N . GLY A 1 87 ? -13.177 5.533 0.649 1.00 98.69 87 GLY A N 1
ATOM 675 C CA . GLY A 1 87 ? -13.988 5.954 -0.490 1.00 98.69 87 GLY A CA 1
ATOM 676 C C . GLY A 1 87 ? -13.267 5.714 -1.813 1.00 98.69 87 GLY A C 1
ATOM 677 O O . GLY A 1 87 ? -13.912 5.407 -2.806 1.00 98.69 87 GLY A O 1
ATOM 678 N N . GLN A 1 88 ? -11.932 5.796 -1.831 1.00 98.81 88 GLN A N 1
ATOM 679 C CA . GLN A 1 88 ? -11.147 5.373 -2.989 1.00 98.81 88 GLN A CA 1
ATOM 680 C C . GLN A 1 88 ? -11.101 3.846 -3.098 1.00 98.81 88 GLN A C 1
ATOM 682 O O . GLN A 1 88 ? -11.164 3.314 -4.201 1.00 98.81 88 GLN A O 1
ATOM 687 N N . ALA A 1 89 ? -11.048 3.141 -1.965 1.00 98.62 89 ALA A N 1
ATOM 688 C CA . ALA A 1 89 ? -11.124 1.683 -1.943 1.00 98.62 89 ALA A CA 1
ATOM 689 C C . ALA A 1 89 ? -12.423 1.166 -2.580 1.00 98.62 89 ALA A C 1
ATOM 691 O O . ALA A 1 89 ? -12.398 0.175 -3.308 1.00 98.62 89 ALA A O 1
ATOM 692 N N . ASP A 1 90 ? -13.547 1.843 -2.335 1.00 98.62 90 ASP A N 1
ATOM 693 C CA . ASP A 1 90 ? -14.840 1.505 -2.933 1.00 98.62 90 ASP A CA 1
ATOM 694 C C . ASP A 1 90 ? -14.823 1.692 -4.458 1.00 98.62 90 ASP A C 1
ATOM 696 O O . ASP A 1 90 ? -15.336 0.839 -5.183 1.00 98.62 90 ASP A O 1
ATOM 700 N N . LEU A 1 91 ? -14.174 2.753 -4.956 1.00 98.81 91 LEU A N 1
ATOM 701 C CA . LEU A 1 91 ? -13.977 2.968 -6.394 1.00 98.81 91 LEU A CA 1
ATOM 702 C C . LEU A 1 91 ? -13.090 1.876 -7.004 1.00 98.81 91 LEU A C 1
ATOM 704 O O . LEU A 1 91 ? -13.486 1.244 -7.976 1.00 98.81 91 LEU A O 1
ATOM 708 N N . TYR A 1 92 ? -11.947 1.574 -6.385 1.00 98.62 92 TYR A N 1
ATOM 709 C CA . TYR A 1 92 ? -11.071 0.492 -6.844 1.00 98.62 92 TYR A CA 1
ATOM 710 C C . TYR A 1 92 ? -11.746 -0.881 -6.799 1.00 98.62 92 TYR A C 1
ATOM 712 O O . TYR A 1 92 ? -11.493 -1.721 -7.656 1.00 98.62 92 TYR A O 1
ATOM 720 N N . THR A 1 93 ? -12.627 -1.118 -5.827 1.00 98.38 93 THR A N 1
ATOM 721 C CA . THR A 1 93 ? -13.429 -2.347 -5.764 1.00 98.38 93 THR A CA 1
ATOM 722 C C . THR A 1 93 ? -14.418 -2.411 -6.925 1.00 98.38 93 THR A C 1
ATOM 724 O O . THR A 1 93 ? -14.552 -3.461 -7.547 1.00 98.38 93 THR A O 1
ATOM 727 N N . ALA A 1 94 ? -15.095 -1.301 -7.235 1.00 98.50 94 ALA A N 1
ATOM 728 C CA . ALA A 1 94 ? -16.031 -1.224 -8.354 1.00 98.50 94 ALA A CA 1
ATOM 729 C C . ALA A 1 94 ? -15.339 -1.422 -9.713 1.00 98.50 94 ALA A C 1
ATOM 731 O O . ALA A 1 94 ? -15.905 -2.069 -10.593 1.00 98.50 94 ALA A O 1
ATOM 732 N N . ASP A 1 95 ? -14.110 -0.924 -9.848 1.00 98.38 95 ASP A N 1
ATOM 733 C CA . ASP A 1 95 ? -13.275 -1.098 -11.039 1.00 98.38 95 ASP A CA 1
ATOM 734 C C . ASP A 1 95 ? -12.611 -2.490 -11.108 1.00 98.38 95 ASP A C 1
ATOM 736 O O . ASP A 1 95 ? -12.092 -2.873 -12.153 1.00 98.38 95 ASP A O 1
ATOM 740 N N . GLY A 1 96 ? -12.648 -3.270 -10.019 1.00 97.94 96 GLY A N 1
ATOM 741 C CA . GLY A 1 96 ? -12.049 -4.607 -9.936 1.00 97.94 96 GLY A CA 1
ATOM 742 C C . GLY A 1 96 ? -10.537 -4.623 -9.680 1.00 97.94 96 GLY A C 1
ATOM 743 O O . GLY A 1 96 ? -9.925 -5.674 -9.823 1.00 97.94 96 GLY A O 1
ATOM 744 N N . ILE A 1 97 ? -9.950 -3.494 -9.273 1.00 98.06 97 ILE A N 1
ATOM 745 C CA . ILE A 1 97 ? -8.493 -3.272 -9.202 1.00 98.06 97 ILE A CA 1
ATOM 746 C C . ILE A 1 97 ? -7.962 -3.060 -7.772 1.00 98.06 97 ILE A C 1
ATOM 748 O O . ILE A 1 97 ? -6.824 -2.626 -7.579 1.00 98.06 97 ILE A O 1
ATOM 752 N N . LEU A 1 98 ? -8.772 -3.317 -6.734 1.00 98.44 98 LEU A N 1
ATOM 753 C CA . LEU A 1 98 ? -8.364 -3.088 -5.338 1.00 98.44 98 LEU A CA 1
ATOM 754 C C . LEU A 1 98 ? -7.112 -3.896 -4.962 1.00 98.44 98 LEU A C 1
ATOM 756 O O . LEU A 1 98 ? -6.161 -3.337 -4.419 1.00 98.44 98 LEU A O 1
ATOM 760 N N . GLU A 1 99 ? -7.112 -5.201 -5.240 1.00 97.31 99 GLU A N 1
ATOM 761 C CA . GLU A 1 99 ? -5.989 -6.085 -4.896 1.00 97.31 99 GLU A CA 1
ATOM 762 C C . GLU A 1 99 ? -4.737 -5.736 -5.720 1.00 97.31 99 GLU A C 1
ATOM 764 O O . GLU A 1 99 ? -3.633 -5.690 -5.183 1.00 97.31 99 GLU A O 1
ATOM 769 N N . GLU A 1 100 ? -4.913 -5.397 -6.998 1.00 97.56 100 GLU A N 1
ATOM 770 C CA . GLU A 1 100 ? -3.846 -4.948 -7.902 1.00 97.56 100 GLU A CA 1
ATOM 771 C C . GLU A 1 100 ? -3.195 -3.647 -7.416 1.00 97.56 100 GLU A C 1
ATOM 773 O O . GLU A 1 100 ? -1.971 -3.513 -7.422 1.00 97.56 100 GLU A O 1
ATOM 778 N N . THR A 1 101 ? -4.001 -2.716 -6.903 1.00 98.38 101 THR A N 1
ATOM 779 C CA . THR A 1 101 ? -3.491 -1.487 -6.289 1.00 98.38 101 THR A CA 1
ATOM 780 C C . THR A 1 101 ? -2.658 -1.804 -5.049 1.00 98.38 101 THR A C 1
ATOM 782 O O . THR A 1 101 ? -1.595 -1.224 -4.853 1.00 98.38 101 THR A O 1
ATOM 785 N N . PHE A 1 102 ? -3.080 -2.762 -4.219 1.00 98.62 102 PHE A N 1
ATOM 786 C CA . PHE A 1 102 ? -2.269 -3.179 -3.076 1.00 98.62 102 PHE A CA 1
ATOM 787 C C . PHE A 1 102 ? -0.961 -3.856 -3.484 1.00 98.62 102 PHE A C 1
ATOM 789 O O . PHE A 1 102 ? 0.038 -3.661 -2.797 1.00 98.62 102 PHE A O 1
ATOM 796 N N . VAL A 1 103 ? -0.928 -4.602 -4.593 1.00 98.44 103 VAL A N 1
ATOM 797 C CA . VAL A 1 103 ? 0.327 -5.131 -5.149 1.00 98.44 103 VAL A CA 1
ATOM 798 C C . VAL A 1 103 ? 1.290 -3.990 -5.480 1.00 98.44 103 VAL A C 1
ATOM 800 O O . VAL A 1 103 ? 2.451 -4.050 -5.074 1.00 98.44 103 VAL A O 1
ATOM 803 N N . HIS A 1 104 ? 0.805 -2.945 -6.154 1.00 98.62 104 HIS A N 1
ATOM 804 C CA . HIS A 1 104 ? 1.600 -1.766 -6.503 1.00 98.62 104 HIS A CA 1
ATOM 805 C C . HIS A 1 104 ? 2.126 -1.044 -5.247 1.00 98.62 104 HIS A C 1
ATOM 807 O O . HIS A 1 104 ? 3.332 -0.872 -5.077 1.00 98.62 104 HIS A O 1
ATOM 813 N N . GLU A 1 105 ? 1.248 -0.681 -4.309 1.00 98.69 105 GLU A N 1
ATOM 814 C CA . GLU A 1 105 ? 1.661 0.077 -3.119 1.00 98.69 105 GLU A CA 1
ATOM 815 C C . GLU A 1 105 ? 2.569 -0.745 -2.189 1.00 98.69 105 GLU A C 1
ATOM 817 O O . GLU A 1 105 ? 3.523 -0.228 -1.610 1.00 98.69 105 GLU A O 1
ATOM 822 N N . ALA A 1 106 ? 2.331 -2.051 -2.062 1.00 98.56 106 ALA A N 1
ATOM 823 C CA . ALA A 1 106 ? 3.178 -2.919 -1.251 1.00 98.56 106 ALA A CA 1
ATOM 824 C C . ALA A 1 106 ? 4.549 -3.182 -1.900 1.00 98.56 106 ALA A C 1
ATOM 826 O O . ALA A 1 106 ? 5.531 -3.395 -1.185 1.00 98.56 106 ALA A O 1
ATOM 827 N N . ALA A 1 107 ? 4.651 -3.117 -3.232 1.00 98.50 107 ALA A N 1
ATOM 828 C CA . ALA A 1 107 ? 5.934 -3.135 -3.927 1.00 98.50 107 ALA A CA 1
ATOM 829 C C . ALA A 1 107 ? 6.767 -1.891 -3.589 1.00 98.50 107 ALA A C 1
ATOM 831 O O . ALA A 1 107 ? 7.933 -2.044 -3.218 1.00 98.50 107 ALA A O 1
ATOM 832 N N . HIS A 1 108 ? 6.163 -0.697 -3.577 1.00 98.50 108 HIS A N 1
ATOM 833 C CA . HIS A 1 108 ? 6.849 0.497 -3.070 1.00 98.50 108 HIS A CA 1
ATOM 834 C C . HIS A 1 108 ? 7.342 0.313 -1.634 1.00 98.50 108 HIS A C 1
ATOM 836 O O . HIS A 1 108 ? 8.473 0.669 -1.302 1.00 98.50 108 HIS A O 1
ATOM 842 N N . THR A 1 109 ? 6.501 -0.258 -0.771 1.00 98.50 109 THR A N 1
ATOM 843 C CA . THR A 1 109 ? 6.834 -0.426 0.647 1.00 98.50 109 THR A CA 1
ATOM 844 C C . THR A 1 109 ? 7.972 -1.419 0.872 1.00 98.50 109 THR A C 1
ATOM 846 O O . THR A 1 109 ? 8.861 -1.126 1.667 1.00 98.50 109 THR A O 1
ATOM 849 N N . SER A 1 110 ? 7.963 -2.562 0.183 1.00 98.44 110 SER A N 1
ATOM 850 C CA . SER A 1 110 ? 8.836 -3.701 0.514 1.00 98.44 110 SER A CA 1
ATOM 851 C C . SER A 1 110 ? 9.977 -3.965 -0.467 1.00 98.44 110 SER A C 1
ATOM 853 O O . SER A 1 110 ? 10.864 -4.764 -0.165 1.00 98.44 110 SER A O 1
ATOM 855 N N . LEU A 1 111 ? 9.973 -3.345 -1.651 1.00 97.88 111 LEU A N 1
ATOM 856 C CA . LEU A 1 111 ? 10.973 -3.616 -2.689 1.00 97.88 111 LEU A CA 1
ATOM 857 C C . LEU A 1 111 ? 11.850 -2.405 -3.004 1.00 97.88 111 LEU A C 1
ATOM 859 O O . LEU A 1 111 ? 13.056 -2.581 -3.192 1.00 97.88 111 LEU A O 1
ATOM 863 N N . ASP A 1 112 ? 11.293 -1.192 -3.036 1.00 96.31 112 ASP A N 1
ATOM 864 C CA . ASP A 1 112 ? 12.009 -0.017 -3.551 1.00 96.31 112 ASP A CA 1
ATOM 865 C C . ASP A 1 112 ? 13.326 0.244 -2.821 1.00 96.31 112 ASP A C 1
ATOM 867 O O . ASP A 1 112 ? 14.364 0.407 -3.464 1.00 96.31 112 ASP A O 1
ATOM 871 N N . MET A 1 113 ? 13.319 0.214 -1.483 1.00 94.75 113 MET A N 1
ATOM 872 C CA . MET A 1 113 ? 14.518 0.488 -0.683 1.00 94.75 113 MET A CA 1
ATOM 873 C C . MET A 1 113 ? 15.675 -0.465 -1.018 1.00 94.75 113 MET A C 1
ATOM 875 O O . MET A 1 113 ? 16.837 -0.057 -1.019 1.00 94.75 113 MET A O 1
ATOM 879 N N . ALA A 1 114 ? 15.369 -1.731 -1.303 1.00 94.50 114 ALA A N 1
ATOM 880 C CA . ALA A 1 114 ? 16.371 -2.743 -1.609 1.00 94.50 114 ALA A CA 1
ATOM 881 C C . ALA A 1 114 ? 16.754 -2.779 -3.098 1.00 94.50 114 ALA A C 1
ATOM 883 O O . ALA A 1 114 ? 17.878 -3.167 -3.430 1.00 94.50 114 ALA A O 1
ATOM 884 N N . HIS A 1 115 ? 15.833 -2.413 -3.994 1.00 96.00 115 HIS A N 1
ATOM 885 C CA . HIS A 1 115 ? 15.934 -2.756 -5.412 1.00 96.00 115 HIS A CA 1
ATOM 886 C C . HIS A 1 115 ? 15.912 -1.562 -6.369 1.00 96.00 115 HIS A C 1
ATOM 888 O O . HIS A 1 115 ? 16.618 -1.625 -7.373 1.00 96.00 115 HIS A O 1
ATOM 894 N N . ALA A 1 116 ? 15.202 -0.466 -6.076 1.00 94.56 116 ALA A N 1
ATOM 895 C CA . ALA A 1 116 ? 14.992 0.628 -7.039 1.00 94.56 116 ALA A CA 1
ATOM 896 C C . ALA A 1 116 ? 16.303 1.264 -7.524 1.00 94.56 116 ALA A C 1
ATOM 898 O O . ALA A 1 116 ? 16.437 1.623 -8.692 1.00 94.56 116 ALA A O 1
ATOM 899 N N . SER A 1 117 ? 17.307 1.348 -6.648 1.00 95.81 117 SER A N 1
ATOM 900 C CA . SER A 1 117 ? 18.645 1.849 -6.981 1.00 95.81 117 SER A CA 1
ATOM 901 C C . SER A 1 117 ? 19.698 0.747 -7.144 1.00 95.81 117 SER A C 1
ATOM 903 O O . SER A 1 117 ? 20.892 1.046 -7.216 1.00 95.81 117 SER A O 1
ATOM 905 N N . ALA A 1 118 ? 19.307 -0.530 -7.140 1.00 97.25 118 ALA A N 1
ATOM 906 C CA . ALA A 1 118 ? 20.256 -1.628 -7.259 1.00 97.25 118 ALA A CA 1
ATOM 907 C C . ALA A 1 118 ? 20.864 -1.643 -8.675 1.00 97.25 118 ALA A C 1
ATOM 909 O O . ALA A 1 118 ? 20.115 -1.615 -9.653 1.00 97.25 118 ALA A O 1
ATOM 910 N N . PRO A 1 119 ? 22.199 -1.768 -8.832 1.00 97.88 119 PRO A N 1
ATOM 911 C CA . PRO A 1 119 ? 22.833 -1.754 -10.152 1.00 97.88 119 PRO A CA 1
ATOM 912 C C . PRO A 1 119 ? 22.268 -2.790 -11.129 1.00 97.88 119 PRO A C 1
ATOM 914 O O . PRO A 1 119 ? 22.164 -2.517 -12.319 1.00 97.88 119 PRO A O 1
ATOM 917 N N . ALA A 1 120 ? 21.876 -3.967 -10.629 1.00 97.31 120 ALA A N 1
ATOM 918 C CA . ALA A 1 120 ? 21.271 -5.013 -11.448 1.00 97.31 120 ALA A CA 1
ATOM 919 C C . ALA A 1 120 ? 19.867 -4.638 -11.953 1.00 97.31 120 ALA A C 1
ATOM 921 O O . ALA A 1 120 ? 19.550 -4.941 -13.098 1.00 97.31 120 ALA A O 1
ATOM 922 N N . TRP A 1 121 ? 19.054 -3.959 -11.133 1.00 96.88 121 TRP A N 1
ATOM 923 C CA . TRP A 1 121 ? 17.735 -3.473 -11.548 1.00 96.88 121 TRP A CA 1
ATOM 924 C C . TRP A 1 121 ? 17.866 -2.365 -12.592 1.00 96.88 121 TRP A C 1
ATOM 926 O O . TRP A 1 121 ? 17.280 -2.456 -13.661 1.00 96.88 121 TRP A O 1
ATOM 936 N N . LEU A 1 122 ? 18.727 -1.376 -12.336 1.00 97.12 122 LEU A N 1
ATOM 937 C CA . LEU A 1 122 ? 18.988 -0.285 -13.281 1.00 97.12 122 LEU A CA 1
ATOM 938 C C . LEU A 1 122 ? 19.539 -0.797 -14.621 1.00 97.12 122 LEU A C 1
ATOM 940 O O . LEU A 1 122 ? 19.193 -0.274 -15.678 1.00 97.12 122 LEU A O 1
ATOM 944 N N . ALA A 1 123 ? 20.384 -1.832 -14.590 1.00 97.81 123 ALA A N 1
ATOM 945 C CA . ALA A 1 123 ? 20.869 -2.480 -15.803 1.00 97.81 123 ALA A CA 1
ATOM 946 C C . ALA A 1 123 ? 19.750 -3.214 -16.561 1.00 97.81 123 ALA A C 1
ATOM 948 O O . ALA A 1 123 ? 19.734 -3.152 -17.787 1.00 97.81 123 ALA A O 1
ATOM 949 N N . ALA A 1 124 ? 18.827 -3.879 -15.855 1.00 96.38 124 ALA A N 1
ATOM 950 C CA . ALA A 1 124 ? 17.662 -4.525 -16.462 1.00 96.38 124 ALA A CA 1
ATOM 951 C C . ALA A 1 124 ? 16.714 -3.490 -17.089 1.00 96.38 124 ALA A C 1
ATOM 953 O O . ALA A 1 124 ? 16.474 -3.555 -18.290 1.00 96.38 124 ALA A O 1
ATOM 954 N N . GLN A 1 125 ? 16.321 -2.465 -16.329 1.00 96.25 125 GLN A N 1
ATOM 955 C CA . GLN A 1 125 ? 15.506 -1.344 -16.807 1.00 96.25 125 GLN A CA 1
ATOM 956 C C .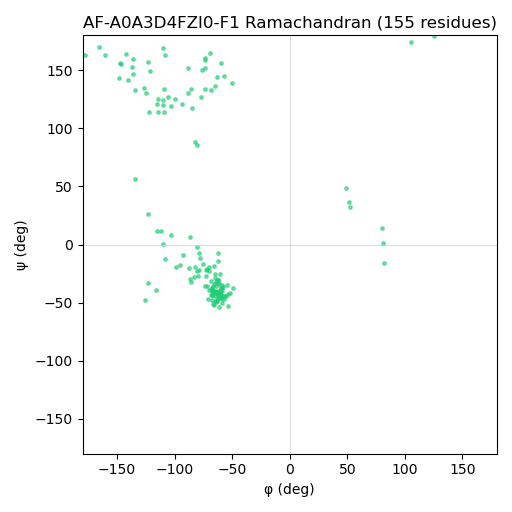 GLN A 1 125 ? 16.119 -0.676 -18.052 1.00 96.25 125 GLN A C 1
ATOM 958 O O . GLN A 1 125 ? 15.419 -0.366 -19.009 1.00 96.25 125 GLN A O 1
ATOM 963 N N . SER A 1 126 ? 17.442 -0.467 -18.080 1.00 95.94 126 SER A N 1
ATOM 964 C CA . SER A 1 126 ? 18.127 0.114 -19.246 1.00 95.94 126 SER A CA 1
ATOM 965 C C . SER A 1 126 ? 18.216 -0.833 -20.450 1.00 95.94 126 SER A C 1
ATOM 967 O O . SER A 1 126 ? 18.488 -0.363 -21.558 1.00 95.94 126 SER A O 1
ATOM 969 N N . ALA A 1 127 ? 18.088 -2.143 -20.240 1.00 97.44 127 ALA A N 1
ATOM 970 C CA . ALA A 1 127 ? 18.101 -3.146 -21.299 1.00 97.44 127 ALA A CA 1
ATOM 971 C C . ALA A 1 127 ? 16.701 -3.388 -21.887 1.00 97.44 127 ALA A C 1
ATOM 973 O O . ALA A 1 127 ? 16.600 -3.885 -23.013 1.00 97.44 127 ALA A O 1
ATOM 974 N N . ASP A 1 128 ? 15.643 -3.026 -21.158 1.00 95.94 128 ASP A N 1
ATOM 975 C CA . ASP A 1 128 ? 14.270 -3.143 -21.628 1.00 95.94 128 ASP A CA 1
ATOM 976 C C . ASP A 1 128 ? 14.007 -2.225 -22.828 1.00 95.94 128 ASP A C 1
ATOM 978 O O . ASP A 1 128 ? 14.403 -1.060 -22.884 1.00 95.94 128 ASP A O 1
ATOM 982 N N . LEU A 1 129 ? 13.309 -2.763 -23.832 1.00 93.88 129 LEU A N 1
ATOM 983 C CA . LEU A 1 129 ? 12.964 -2.009 -25.043 1.00 93.88 129 LEU A CA 1
ATOM 984 C C . LEU A 1 129 ? 11.875 -0.959 -24.783 1.00 93.88 129 LEU A C 1
ATOM 986 O O . LEU A 1 129 ? 11.703 -0.030 -25.575 1.00 93.88 129 LEU A O 1
ATOM 990 N N . THR A 1 130 ? 11.088 -1.144 -23.723 1.00 94.88 130 THR A N 1
ATOM 991 C CA . THR A 1 130 ? 9.986 -0.266 -23.339 1.00 94.88 130 THR A CA 1
ATOM 992 C C . THR A 1 130 ? 9.619 -0.471 -21.871 1.00 94.88 130 THR A C 1
ATOM 994 O O . THR A 1 130 ? 9.955 -1.496 -21.289 1.00 94.88 130 THR A O 1
ATOM 997 N N . PHE A 1 131 ? 8.893 0.489 -21.305 1.00 96.75 131 PHE A N 1
ATOM 998 C CA . PHE A 1 131 ? 8.320 0.385 -19.966 1.00 96.75 131 PHE A CA 1
ATOM 999 C C . PHE A 1 131 ? 6.941 -0.263 -20.027 1.00 96.75 131 PHE A C 1
ATOM 1001 O O . PHE A 1 131 ? 6.214 -0.110 -21.011 1.00 96.75 131 PHE A O 1
ATOM 1008 N N . ILE A 1 132 ? 6.555 -0.927 -18.941 1.00 95.88 132 ILE A N 1
ATOM 1009 C CA . ILE A 1 132 ? 5.264 -1.612 -18.835 1.00 95.88 132 ILE A CA 1
ATOM 1010 C C . ILE A 1 132 ? 4.061 -0.658 -18.923 1.00 95.88 132 ILE A C 1
ATOM 1012 O O . ILE A 1 132 ? 3.004 -1.029 -19.433 1.00 95.88 132 ILE A O 1
ATOM 1016 N N . SER A 1 133 ? 4.233 0.588 -18.473 1.00 96.69 133 SER A N 1
ATOM 1017 C CA . SER A 1 133 ? 3.216 1.636 -18.510 1.00 96.69 133 SER A CA 1
ATOM 1018 C C . SER A 1 133 ? 3.833 3.001 -18.821 1.00 96.69 133 SER A C 1
ATOM 1020 O O . SER A 1 133 ? 5.044 3.221 -18.709 1.00 96.69 133 SER A O 1
ATOM 1022 N N . THR A 1 134 ? 2.992 3.965 -19.206 1.00 97.94 134 THR A N 1
ATOM 1023 C CA . THR A 1 134 ? 3.435 5.359 -19.351 1.00 97.94 134 THR A CA 1
ATOM 1024 C C . THR A 1 134 ? 3.851 5.967 -18.016 1.00 97.94 134 THR A C 1
ATOM 1026 O O . THR A 1 134 ? 4.714 6.836 -18.007 1.00 97.94 134 THR A O 1
ATOM 1029 N N . TYR A 1 135 ? 3.274 5.506 -16.901 1.00 97.31 135 TYR A N 1
ATOM 1030 C CA . TYR A 1 135 ? 3.608 6.003 -15.569 1.00 97.31 135 TYR A CA 1
ATOM 1031 C C . TYR A 1 135 ? 5.005 5.538 -15.139 1.00 97.31 135 TYR A C 1
ATOM 1033 O O . TYR A 1 135 ? 5.834 6.373 -14.782 1.00 97.31 135 TYR A O 1
ATOM 1041 N N . ALA A 1 136 ? 5.314 4.249 -15.326 1.00 97.62 136 ALA A N 1
ATOM 1042 C CA . ALA A 1 136 ? 6.661 3.705 -15.150 1.00 97.62 136 ALA A CA 1
ATOM 1043 C C . ALA A 1 136 ? 7.700 4.449 -16.004 1.00 97.62 136 ALA A C 1
ATOM 1045 O O . ALA A 1 136 ? 8.748 4.843 -15.502 1.00 97.62 136 ALA A O 1
ATOM 1046 N N . ARG A 1 137 ? 7.386 4.727 -17.278 1.00 97.31 137 ARG A N 1
ATOM 1047 C CA . ARG A 1 137 ? 8.270 5.497 -18.172 1.00 97.31 137 ARG A CA 1
ATOM 1048 C C . ARG A 1 137 ? 8.546 6.912 -17.669 1.00 97.31 137 ARG A C 1
ATOM 1050 O O . ARG A 1 137 ? 9.667 7.397 -17.802 1.00 97.31 137 ARG A O 1
ATOM 1057 N N . ASP A 1 138 ? 7.518 7.596 -17.177 1.00 98.06 138 ASP A N 1
ATOM 1058 C CA . ASP A 1 138 ? 7.620 9.002 -16.782 1.00 98.06 138 ASP A CA 1
ATOM 1059 C C . ASP A 1 138 ? 8.285 9.154 -15.397 1.00 98.06 138 ASP A C 1
ATOM 1061 O O . ASP A 1 138 ? 8.879 10.197 -15.112 1.00 98.06 138 ASP A O 1
ATOM 1065 N N . PHE A 1 139 ? 8.263 8.100 -14.569 1.00 97.06 139 PHE A N 1
ATOM 1066 C CA . PHE A 1 139 ? 8.844 8.064 -13.220 1.00 97.06 139 PHE A CA 1
ATOM 1067 C C . PHE A 1 139 ? 9.671 6.783 -12.950 1.00 97.06 139 PHE A C 1
ATOM 1069 O O . PHE A 1 139 ? 9.441 6.081 -11.961 1.00 97.06 139 PHE A O 1
ATOM 1076 N N . PRO A 1 140 ? 10.692 6.476 -13.766 1.00 95.50 140 PRO A N 1
ATOM 1077 C CA . PRO A 1 140 ? 11.318 5.150 -13.806 1.00 95.50 140 PRO A CA 1
ATOM 1078 C C . PRO A 1 140 ? 12.135 4.806 -12.557 1.00 95.50 140 PRO A C 1
ATOM 1080 O O . PRO A 1 140 ? 12.327 3.639 -12.233 1.00 95.50 140 PRO A O 1
ATOM 1083 N N . SER A 1 141 ? 12.601 5.809 -11.811 1.00 93.56 141 SER A N 1
ATOM 1084 C CA . SER A 1 141 ? 13.327 5.593 -10.555 1.00 93.56 141 SER A CA 1
ATOM 1085 C C . SER A 1 141 ? 12.421 5.267 -9.366 1.00 93.56 141 SER A C 1
ATOM 1087 O O . SER A 1 141 ? 12.935 5.029 -8.276 1.00 93.56 141 SER A O 1
ATOM 1089 N N . ARG A 1 142 ? 11.098 5.352 -9.537 1.00 93.88 142 ARG A N 1
ATOM 1090 C CA . ARG A 1 142 ? 10.112 5.158 -8.469 1.00 93.88 142 ARG A CA 1
ATOM 1091 C C . ARG A 1 142 ? 9.077 4.103 -8.844 1.00 93.88 142 ARG A C 1
ATOM 1093 O O . ARG A 1 142 ? 8.816 3.214 -8.056 1.00 93.88 142 ARG A O 1
ATOM 1100 N N . GLU A 1 143 ? 8.513 4.197 -10.040 1.00 97.94 143 GLU A N 1
ATOM 1101 C CA . GLU A 1 143 ? 7.317 3.440 -10.425 1.00 97.94 143 GLU A CA 1
ATOM 1102 C C . GLU A 1 143 ? 7.635 2.139 -11.160 1.00 97.94 143 GLU A C 1
ATOM 1104 O O . GLU A 1 143 ? 6.791 1.258 -11.244 1.00 97.94 143 GLU A O 1
ATOM 1109 N N . ASP A 1 144 ? 8.850 1.982 -11.689 1.00 97.81 144 ASP A N 1
ATOM 1110 C CA . ASP A 1 144 ? 9.162 0.850 -12.564 1.00 97.81 144 ASP A CA 1
ATOM 1111 C C . ASP A 1 144 ? 9.031 -0.510 -11.861 1.00 97.81 144 ASP A C 1
ATOM 1113 O O . ASP A 1 144 ? 8.456 -1.438 -12.424 1.00 97.81 144 ASP A O 1
ATOM 1117 N N . ILE A 1 145 ? 9.486 -0.627 -10.607 1.00 97.81 145 ILE A N 1
ATOM 1118 C CA . ILE A 1 145 ? 9.313 -1.855 -9.812 1.00 97.81 145 ILE A CA 1
ATOM 1119 C C . ILE A 1 145 ? 7.836 -2.092 -9.500 1.00 97.81 145 ILE A C 1
ATOM 1121 O O . ILE A 1 145 ? 7.336 -3.194 -9.736 1.00 97.81 145 ILE A O 1
ATOM 1125 N N . ALA A 1 146 ? 7.150 -1.079 -8.964 1.00 97.94 146 ALA A N 1
ATOM 1126 C CA . ALA A 1 146 ? 5.770 -1.199 -8.502 1.00 97.94 146 ALA A CA 1
ATOM 1127 C C . ALA A 1 146 ? 4.805 -1.559 -9.640 1.00 97.94 146 ALA A C 1
ATOM 1129 O O . ALA A 1 146 ? 3.975 -2.456 -9.495 1.00 97.94 146 ALA A O 1
ATOM 1130 N N . GLU A 1 147 ? 4.987 -0.940 -10.805 1.00 97.81 147 GLU A N 1
ATOM 1131 C CA . GLU A 1 147 ? 4.203 -1.212 -12.008 1.00 97.81 147 GLU A CA 1
ATOM 1132 C C . GLU A 1 147 ? 4.554 -2.572 -12.636 1.00 97.81 147 GLU A C 1
ATOM 1134 O O . GLU A 1 147 ? 3.676 -3.264 -13.154 1.00 97.81 147 GLU A O 1
ATOM 1139 N N . SER A 1 148 ? 5.824 -2.990 -12.588 1.00 97.12 148 SER A N 1
ATOM 1140 C CA . SER A 1 148 ? 6.273 -4.245 -13.212 1.00 97.12 148 SER A CA 1
ATOM 1141 C C . SER A 1 148 ? 5.972 -5.491 -12.377 1.00 97.12 148 SER A C 1
ATOM 1143 O O . SER A 1 148 ? 5.893 -6.598 -12.922 1.00 97.12 148 SER A O 1
ATOM 1145 N N . PHE A 1 149 ? 5.795 -5.352 -11.060 1.00 97.38 149 PHE A N 1
ATOM 1146 C CA . PHE A 1 149 ? 5.604 -6.506 -10.184 1.00 97.38 149 PHE A CA 1
ATOM 1147 C C . PHE A 1 149 ? 4.279 -7.232 -10.441 1.00 97.38 149 PHE A C 1
ATOM 1149 O O . PHE A 1 149 ? 4.233 -8.463 -10.404 1.00 97.38 14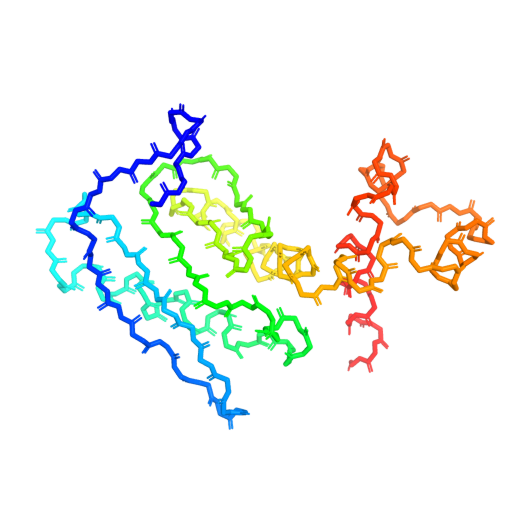9 PHE A O 1
ATOM 1156 N N . LEU A 1 150 ? 3.204 -6.498 -10.743 1.00 95.50 150 LEU A N 1
ATOM 1157 C CA . LEU A 1 150 ? 1.894 -7.099 -10.992 1.00 95.50 150 LEU A CA 1
ATOM 1158 C C . LEU A 1 150 ? 1.900 -8.014 -12.239 1.00 95.50 150 LEU A C 1
ATOM 1160 O O . LEU A 1 150 ? 1.510 -9.178 -12.112 1.00 95.50 150 LEU A O 1
ATOM 1164 N N . PRO A 1 151 ? 2.418 -7.594 -13.411 1.00 95.12 151 PRO A N 1
ATOM 1165 C CA . PRO A 1 151 ? 2.601 -8.500 -14.546 1.00 95.12 151 PRO A CA 1
ATOM 1166 C C . PRO A 1 151 ? 3.527 -9.676 -14.250 1.00 95.12 151 PRO A C 1
ATOM 1168 O O . PRO A 1 151 ? 3.243 -10.784 -14.700 1.00 95.12 151 PRO A O 1
ATOM 1171 N N . TYR A 1 152 ? 4.597 -9.473 -13.469 1.00 95.25 152 TYR A N 1
ATOM 1172 C CA . TYR A 1 152 ? 5.452 -10.575 -13.020 1.00 95.25 152 TYR A CA 1
ATOM 1173 C C . TYR A 1 152 ? 4.652 -11.633 -12.245 1.00 95.25 152 TYR A C 1
ATOM 1175 O O . TYR A 1 152 ? 4.804 -12.824 -12.519 1.00 95.25 152 TYR A O 1
ATOM 1183 N N . LEU A 1 153 ? 3.766 -11.224 -11.328 1.00 94.56 153 LEU A N 1
ATOM 1184 C CA . LEU A 1 153 ? 2.882 -12.154 -10.621 1.00 94.56 153 LEU A CA 1
ATOM 1185 C C . LEU A 1 153 ? 1.971 -12.919 -11.583 1.00 94.56 153 LEU A C 1
ATOM 1187 O O . LEU A 1 153 ? 1.874 -14.138 -11.462 1.00 94.56 153 LEU A O 1
ATOM 1191 N N . ALA A 1 154 ? 1.371 -12.223 -12.552 1.00 93.44 154 ALA A N 1
ATOM 1192 C CA . ALA A 1 154 ? 0.431 -12.804 -13.510 1.00 93.44 154 ALA A CA 1
ATOM 1193 C C . ALA A 1 154 ? 1.054 -13.850 -14.453 1.00 93.44 154 ALA A C 1
ATOM 1195 O O . ALA A 1 154 ? 0.335 -14.693 -14.982 1.00 93.44 154 ALA A O 1
ATOM 1196 N N . ILE A 1 155 ? 2.368 -13.792 -14.701 1.00 94.19 155 ILE A N 1
ATOM 1197 C CA . ILE A 1 155 ? 3.069 -14.782 -15.540 1.00 94.19 155 ILE A CA 1
ATOM 1198 C C . ILE A 1 155 ? 3.781 -15.868 -14.732 1.00 94.19 155 ILE A C 1
ATOM 1200 O O . ILE A 1 155 ? 4.174 -16.897 -15.286 1.00 94.19 155 ILE A O 1
ATOM 1204 N N . ARG A 1 156 ? 4.040 -15.622 -13.444 1.00 88.75 156 ARG A N 1
ATOM 1205 C CA . ARG A 1 156 ? 4.813 -16.535 -12.597 1.00 88.75 156 ARG A CA 1
ATOM 1206 C C . ARG A 1 156 ? 3.959 -17.667 -12.025 1.00 88.75 156 ARG A C 1
ATOM 1208 O O . ARG A 1 156 ? 4.533 -18.729 -11.740 1.00 88.75 156 ARG A O 1
ATOM 1215 N N . TYR A 1 157 ? 2.664 -17.415 -11.849 1.00 78.94 157 TYR A N 1
ATOM 1216 C CA . TYR A 1 157 ? 1.651 -18.290 -11.253 1.00 78.94 157 TYR A CA 1
ATOM 1217 C C . TYR A 1 157 ? 0.483 -18.499 -12.215 1.00 78.94 157 TYR A C 1
ATOM 1219 O O . TYR A 1 157 ? -0.128 -19.587 -12.129 1.00 78.94 157 TYR A O 1
#

Mean predicted aligned error: 2.45 Å

Sequence (157 aa):
MFDRRVNGWITVDAYLFNASFDDGMAAEIQVNPEFGGPNAALAEAEKYAEVIGRLPTVLRKDVETVWIHRGTQLFGGGNNNLLIHIGQADLYTADGILEETFVHEAAHTSLDMAHASAPAWLAAQSADLTFISTYARDFPSREDIAESFLPYLAIRY

=== Feature glossary ===
The record interleaves many kinds of information about one protein. Here is each kind framed as the question it answers.

Q: What known structures does this most resemble?
A: Structural nearest neighbors (via Foldseek easy-search vs the PDB). Reported per hit: target PDB id, E-value, and alignment TM-score. A TM-score above ~0.5 is the conventional threshold for 'same fold'.

Q: Where is each backbone atom in 3D?
A: The mmCIF table is the protein's shape written out atom by atom. For each backbone N, Cα, C, and carbonyl O, it records an (x, y, z) coordinate triple in Å plus the residue type, chain letter, and residue number.

Q: What are the backbone torsion angles?
A: The φ/ψ torsion pair specifies the backbone conformation at each residue. φ rotates about the N–Cα bond, ψ about the Cα–C bond. Steric clashes forbid most of the (φ, ψ) plane — the allowed regions (α-helix basin, β-sheet basin, left-handed helix) are the Ramachandran-allowed regions.

Q: Which residues are buried vs exposed?
A: Solvent-accessible surface area (SASA) is the area in Å² traced out by the centre of a 1.4 Å probe sphere (a water molecule) rolled over the protein's van der Waals surface (Shrake–Rupley / Lee–Richards construction). Buried residues have near-zero SASA; fully exposed residues can exceed 200 Å². The total SASA scales roughly with the number of surface residues.

Q: How confident is the AlphaFold model at each residue?
A: pLDDT is the predicted lDDT-Cα score: AlphaFold's confidence that the local e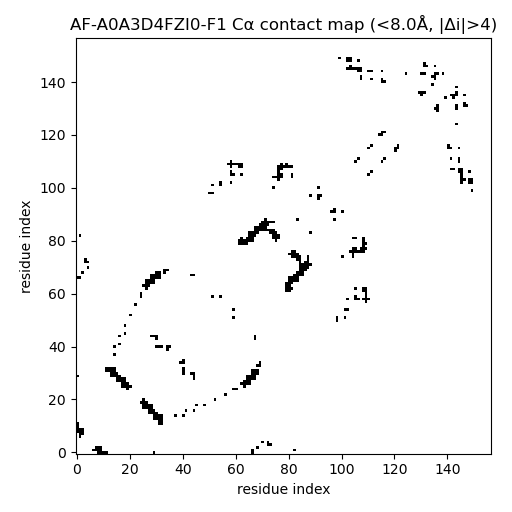nvironment of each residue (all inter-atomic distances within 15 Å) is correctly placed. It is a per-residue number between 0 and 100, with higher meaning more reliable.

Q: What does the local fold look like, residue by residue?
A: 3Di is Foldseek's structural alphabet. Each residue is assigned one of twenty discrete states based on how its Cα sits relative to its spatial (not sequential) neighbors. Aligning 3Di strings finds structural homologs roughly as well as full 3D superposition, but orders of magnitude faster.

Q: How big and how compact is the whole molecule?
A: Radius of gyration (Rg) is the root-mean-square distance of Cα atoms from their centroid — a single number for overall size and compactness. A globular domain of N residues has Rg ≈ 2.2·N^0.38 Å; an extended or disordered chain has a much larger Rg. The Cα contact count is the number of residue pairs whose Cα atoms are within 8 Å and are more than four positions apart in sequence — a standard proxy for tertiary packing density. The bounding box is the smallest axis-aligned box enclosing all Cα atoms.

Q: Which residues are in helices, strands, or loops?
A: DSSP 8-state secondary structure assigns each residue one of H (α-helix), G (3₁₀-helix), I (π-helix), E (extended β-strand), B (isolated β-bridge), T (hydrogen-bonded turn), S (bend), or '-' (coil). The assignment is computed from backbone hydrogen-bond geometry via the Kabsch–Sander algorithm.

Q: How mobile is each atom in the crystal?
A: Crystallographic B-factors measure how much each atom's electron density is smeared out, in Å². They rise in mobile loops and surface residues and fall in the buried interior. In AlphaFold models this column is repurposed to hold pLDDT instead.

Q: What if only a Cα trace is available?
A: P-SEA three-state annotation labels each residue as helix, strand, or coil based purely on the geometry of the Cα trace. It serves as a fallback when the full backbone (and thus DSSP) is unavailable.

Q: What family and function is it annotated with?
A: Data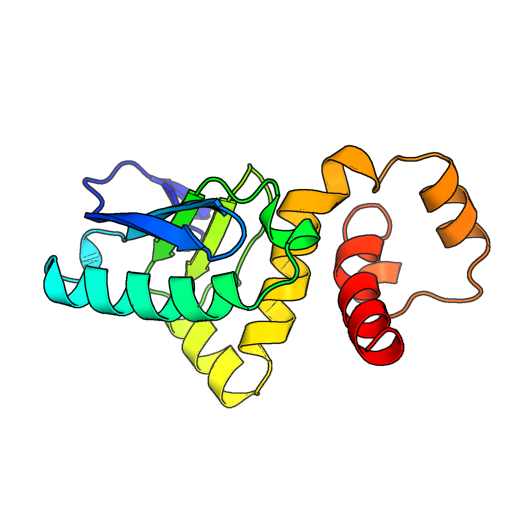base cross-references. InterPro integrates a dozen domain/family signature databases into unified entries with residue-range hits. GO terms attach function/process/location labels with evidence codes. CATH codes position the fold in a four-level structural taxonomy. Organism is the NCBI-taxonomy species name.

Q: Are the domains correctly placed relative to each other?
A: Predicted Aligned Error (PAE) is an AlphaFold confidence matrix: entry (i, j) is the expected error in the position of residue j, in ångströms, when the prediction is superimposed on the true structure at residue i. Low PAE within a block of residues means that block is internally rigid and well-predicted; high PAE between two blocks means their relative placement is uncertain even if each block individually is confident.

Q: What do the diagnostic plots show?
A: Three diagnostic plots accompany the record. The Cα contact map visualizes the tertiary structure as a 2D adjacency matrix (8 Å cutoff, sequence-local contacts suppressed). The Ramachandran plot shows the distribution of backbone (φ, ψ) torsions, with points in the α and β basins reflecting secondary structure content. The PAE plot shows AlphaFold's inter-residue confidence as a color matrix.

Q: What is the amino-acid chain?
A: Primary structure: the covalent order of the twenty standard amino acids along the backbone. Two proteins with the same sequence will (almost always) fold to the same structure; two with 30% identity often share a fold but not the details.

Q: What do the rendered images show?
A: The six renders are orthographic views along the three Cartesian axes in both directions. Representation (cartoon, sticks, or surface) and color scheme (sequence-rainbow or by-chain) vary across proteins so the training set covers all the common visualization conventions.